Protein AF-A0A1X7TWR6-F1 (afdb_monomer_lite)

Foldseek 3Di:
DDDDDDDPPPPADDDDDFPQWEWDWDQDPVGIWIWIAEHPPGQWIWIADPVVRHIDTDDDDDCLRRFFGNWYWDWDPPDPQWIWTWIAAGDDDHHDIDIDID

Organism: Amphimedon queenslandica (NCBI:txid400682)

InterPro domains:
  IPR011043 Galactose oxidase/kelch, beta-propeller [SSF50965] (12-92)
  IPR015915 Kelch-type beta-propeller [G3DSA:2.120.10.80] (2-101)

Sequence (102 aa):
NCLKLSNPGGSVQWPKGRFAHSSVLINTSSGPHLLVVNGIGTSDIWIFNIKNKSWKELFYVPNNVTNRRYHSLSLWSVTPTTNWIVVFGGNMSYTDTAVIEL

Structure (mmCIF, N/CA/C/O backbone):
data_AF-A0A1X7TWR6-F1
#
_entry.id   AF-A0A1X7TWR6-F1
#
loop_
_atom_site.group_PDB
_atom_site.id
_atom_site.type_symbol
_atom_site.label_atom_id
_atom_site.label_alt_id
_atom_site.label_comp_id
_atom_site.label_asym_id
_atom_site.label_entity_id
_atom_site.label_seq_id
_atom_site.pdbx_PDB_ins_code
_atom_site.Cartn_x
_atom_site.Cartn_y
_atom_site.Cartn_z
_atom_site.occupancy
_atom_site.B_iso_or_equiv
_atom_site.auth_seq_id
_atom_site.auth_comp_id
_atom_site.auth_asym_id
_atom_site.auth_atom_id
_atom_site.pdbx_PDB_model_num
ATOM 1 N N . ASN A 1 1 ? -5.394 23.700 3.511 1.00 70.88 1 ASN A N 1
ATOM 2 C CA . ASN A 1 1 ? -4.304 23.321 4.441 1.00 70.88 1 ASN A CA 1
ATOM 3 C C . ASN A 1 1 ? -3.824 21.914 4.120 1.00 70.88 1 ASN A C 1
ATOM 5 O O . ASN A 1 1 ? -4.633 21.000 4.167 1.00 70.88 1 ASN A O 1
ATOM 9 N N . CYS A 1 2 ? -2.552 21.745 3.746 1.00 76.12 2 CYS A N 1
ATOM 10 C CA . CYS A 1 2 ? -1.932 20.441 3.479 1.00 76.12 2 CYS A CA 1
ATOM 11 C C . CYS A 1 2 ? -0.990 20.091 4.640 1.00 76.12 2 CYS A C 1
ATOM 13 O O . CYS A 1 2 ? -0.143 20.907 5.002 1.00 76.12 2 CYS A O 1
ATOM 15 N N . LEU A 1 3 ? -1.153 18.909 5.241 1.00 81.12 3 LEU A N 1
ATOM 16 C CA . LEU A 1 3 ? -0.289 18.416 6.315 1.00 81.12 3 LEU A CA 1
ATOM 17 C C . LEU A 1 3 ? 0.795 17.522 5.714 1.00 81.12 3 LEU A C 1
ATOM 19 O O . LEU A 1 3 ? 0.505 16.441 5.205 1.00 81.12 3 LEU A O 1
ATOM 23 N N . LYS A 1 4 ? 2.054 17.959 5.796 1.00 79.88 4 LYS A N 1
ATOM 24 C CA . LYS A 1 4 ? 3.203 17.138 5.410 1.00 79.88 4 LYS A CA 1
ATOM 25 C C . LYS A 1 4 ? 3.629 16.272 6.594 1.00 79.88 4 LYS A C 1
ATOM 27 O O . LYS A 1 4 ? 3.941 16.791 7.662 1.00 79.88 4 LYS A O 1
ATOM 32 N N . LEU A 1 5 ? 3.674 14.959 6.392 1.00 80.25 5 LEU A N 1
ATOM 33 C CA . LEU A 1 5 ? 4.342 14.042 7.311 1.00 80.25 5 LEU A CA 1
ATOM 34 C C . LEU A 1 5 ? 5.835 14.037 6.969 1.00 80.25 5 LEU A C 1
ATOM 36 O O . LEU A 1 5 ? 6.219 13.652 5.864 1.00 80.25 5 LEU A O 1
ATOM 40 N N . SER A 1 6 ? 6.674 14.523 7.881 1.00 74.19 6 SER A N 1
ATOM 41 C CA . SER A 1 6 ? 8.124 14.550 7.680 1.00 74.19 6 SER A CA 1
ATOM 42 C C . SER A 1 6 ? 8.684 13.128 7.693 1.00 74.19 6 SER A C 1
ATOM 44 O O . SER A 1 6 ? 8.455 12.392 8.648 1.00 74.19 6 SER A O 1
ATOM 46 N N . ASN A 1 7 ? 9.431 12.754 6.649 1.00 74.56 7 ASN A N 1
ATOM 47 C CA . ASN A 1 7 ? 10.242 11.538 6.659 1.00 74.56 7 ASN A CA 1
ATOM 48 C C . ASN A 1 7 ? 11.393 11.756 7.659 1.00 74.56 7 ASN A C 1
ATOM 50 O O . ASN A 1 7 ? 12.210 12.648 7.419 1.00 74.56 7 ASN A O 1
ATOM 54 N N . PRO A 1 8 ? 11.464 10.994 8.763 1.00 70.06 8 PRO A N 1
ATOM 55 C CA . PRO A 1 8 ? 12.431 11.230 9.830 1.00 70.06 8 PRO A CA 1
ATOM 56 C C . PRO A 1 8 ? 13.866 10.836 9.451 1.00 70.06 8 PRO A C 1
ATOM 58 O O . PRO A 1 8 ? 14.774 11.103 10.228 1.00 70.06 8 PRO A O 1
ATOM 61 N N . GLY A 1 9 ? 14.078 10.233 8.271 1.00 63.28 9 GLY A N 1
ATOM 62 C CA . GLY A 1 9 ? 15.397 9.919 7.723 1.00 63.28 9 GLY A CA 1
ATOM 63 C C . GLY A 1 9 ? 16.156 8.882 8.552 1.00 63.28 9 GLY A C 1
ATOM 64 O O . GLY A 1 9 ? 16.752 9.217 9.567 1.00 63.28 9 GLY A O 1
ATOM 65 N N . GLY A 1 10 ? 16.152 7.616 8.120 1.00 63.97 10 GLY A N 1
ATOM 66 C CA . GLY A 1 10 ? 16.995 6.523 8.646 1.00 63.97 10 GLY A CA 1
ATOM 67 C C . GLY A 1 10 ? 16.762 6.085 10.103 1.00 63.97 10 GLY A C 1
ATOM 68 O O . GLY A 1 10 ? 17.085 4.956 10.452 1.00 63.97 10 GLY A O 1
ATOM 69 N N . SER A 1 11 ? 16.175 6.941 10.939 1.00 67.94 11 SER A N 1
ATOM 70 C CA . SER A 1 11 ? 15.900 6.724 12.364 1.00 67.94 11 SER A CA 1
ATOM 71 C C . SER A 1 11 ? 14.617 5.928 12.620 1.00 67.94 11 SER A C 1
ATOM 73 O O . SER A 1 11 ? 14.448 5.352 13.692 1.00 67.94 11 SER A O 1
ATOM 75 N N . VAL A 1 12 ? 13.718 5.863 11.633 1.00 78.19 12 VAL A N 1
ATOM 76 C CA . VAL A 1 12 ? 12.463 5.103 11.679 1.00 78.19 12 VAL A CA 1
ATOM 77 C C . VAL A 1 12 ? 12.279 4.381 10.347 1.00 78.19 12 VAL A C 1
ATOM 79 O O . VAL A 1 12 ? 12.680 4.889 9.299 1.00 78.19 12 VAL A O 1
ATOM 82 N N . GLN A 1 13 ? 11.661 3.200 10.393 1.00 84.50 13 GLN A N 1
ATOM 83 C CA . GLN A 1 13 ? 11.231 2.462 9.205 1.00 84.50 13 GLN A CA 1
ATOM 84 C C . GLN A 1 13 ? 10.397 3.371 8.291 1.00 84.50 13 GLN A C 1
ATOM 86 O O . GLN A 1 13 ? 9.432 3.994 8.739 1.00 84.50 13 GLN A O 1
ATOM 91 N N . TRP A 1 14 ? 10.789 3.470 7.020 1.00 89.69 14 TRP A N 1
ATOM 92 C CA . TRP A 1 14 ? 10.137 4.333 6.039 1.00 89.69 14 TRP A CA 1
ATOM 93 C C . TRP A 1 14 ? 10.278 3.747 4.629 1.00 89.69 14 TRP A C 1
ATOM 95 O O . TRP A 1 14 ? 11.384 3.337 4.258 1.00 89.69 14 TRP A O 1
ATOM 105 N N . PRO A 1 15 ? 9.212 3.741 3.808 1.00 90.19 15 PRO A N 1
ATOM 106 C CA . PRO A 1 15 ? 9.308 3.261 2.438 1.00 90.19 15 PRO A CA 1
ATOM 107 C C . PRO A 1 15 ? 10.269 4.125 1.622 1.00 90.19 15 PRO A C 1
ATOM 109 O O . PRO A 1 15 ? 10.200 5.355 1.635 1.00 90.19 15 PRO A O 1
ATOM 112 N N . LYS A 1 16 ? 11.129 3.483 0.827 1.00 88.12 16 LYS A N 1
ATOM 113 C CA . LYS A 1 16 ? 11.931 4.190 -0.182 1.00 88.12 16 LYS A CA 1
ATOM 114 C C . LYS A 1 16 ? 11.024 4.984 -1.132 1.00 88.12 16 LYS A C 1
ATOM 116 O O . LYS A 1 16 ? 9.891 4.569 -1.407 1.00 88.12 16 LYS A O 1
ATOM 121 N N . GLY A 1 17 ? 11.543 6.104 -1.645 1.00 87.25 17 GLY A N 1
ATOM 122 C CA . GLY A 1 17 ? 10.876 6.886 -2.690 1.00 87.25 17 GLY A CA 1
ATOM 123 C C . GLY A 1 17 ? 10.532 6.001 -3.891 1.00 87.25 17 GLY A C 1
ATOM 124 O O . GLY A 1 17 ? 11.344 5.173 -4.296 1.00 87.25 17 GLY A O 1
ATOM 125 N N . ARG A 1 18 ? 9.310 6.137 -4.416 1.00 89.88 18 ARG A N 1
ATOM 126 C CA . ARG A 1 18 ? 8.739 5.217 -5.411 1.00 89.88 18 ARG A CA 1
ATOM 127 C C . ARG A 1 18 ? 7.709 5.905 -6.301 1.00 89.88 18 ARG A C 1
ATOM 129 O O . ARG A 1 18 ? 7.068 6.868 -5.889 1.00 89.88 18 ARG A O 1
ATOM 136 N N . PHE A 1 19 ? 7.496 5.349 -7.488 1.00 91.31 19 PHE A N 1
ATOM 137 C CA . PHE A 1 19 ? 6.442 5.737 -8.430 1.00 91.31 19 PHE A CA 1
ATOM 138 C C . PHE A 1 19 ? 5.799 4.486 -9.041 1.00 91.31 19 PHE A C 1
ATOM 140 O O . PHE A 1 19 ? 6.318 3.382 -8.869 1.00 91.31 19 PHE A O 1
ATOM 147 N N . ALA A 1 20 ? 4.657 4.652 -9.719 1.00 93.38 20 ALA A N 1
ATOM 148 C CA . ALA A 1 20 ? 3.869 3.548 -10.288 1.00 93.38 20 ALA A CA 1
ATOM 149 C C . ALA A 1 20 ? 3.456 2.463 -9.272 1.00 93.38 20 ALA A C 1
ATOM 151 O O . ALA A 1 20 ? 3.243 1.304 -9.642 1.00 93.38 20 ALA A O 1
ATOM 152 N N . HIS A 1 21 ? 3.391 2.844 -7.995 1.00 94.44 21 HIS A N 1
ATOM 153 C CA . HIS A 1 21 ? 2.828 2.037 -6.924 1.00 94.44 21 HIS A CA 1
ATOM 154 C C . HIS A 1 21 ? 1.310 2.192 -6.914 1.00 94.44 21 HIS A C 1
ATOM 156 O O . HIS A 1 21 ? 0.779 3.145 -7.490 1.00 94.44 21 HIS A O 1
ATOM 162 N N . SER A 1 22 ? 0.635 1.304 -6.196 1.00 94.31 22 SER A N 1
ATOM 163 C CA . SER A 1 22 ? -0.759 1.509 -5.827 1.00 94.31 22 SER A CA 1
ATOM 164 C C . SER A 1 22 ? -0.935 1.513 -4.323 1.00 94.31 22 SER A C 1
ATOM 166 O O . SER A 1 22 ? -0.100 1.006 -3.571 1.00 94.31 22 SER A O 1
ATOM 168 N N . SER A 1 23 ? -2.029 2.121 -3.881 1.00 95.75 23 SER A N 1
ATOM 169 C CA . SER A 1 23 ? -2.368 2.172 -2.469 1.00 95.75 23 SER A CA 1
ATOM 170 C C . SER A 1 23 ? -3.869 2.098 -2.254 1.00 95.75 23 SER A C 1
ATOM 172 O O . SER A 1 23 ? -4.643 2.479 -3.131 1.00 95.75 23 SER A O 1
ATOM 174 N N . VAL A 1 24 ? -4.268 1.591 -1.093 1.00 96.31 24 VAL A N 1
ATOM 175 C CA . VAL A 1 24 ? -5.672 1.470 -0.706 1.00 96.31 24 VAL A CA 1
ATOM 176 C C . VAL A 1 24 ? -5.825 1.709 0.792 1.00 96.31 24 VAL A C 1
ATOM 178 O O . VAL A 1 24 ? -4.968 1.324 1.591 1.00 96.31 24 VAL A O 1
ATOM 181 N N . LEU A 1 25 ? -6.909 2.381 1.177 1.00 96.06 25 LEU A N 1
ATOM 182 C CA . LEU A 1 25 ? -7.279 2.549 2.579 1.00 96.06 25 LEU A CA 1
ATOM 183 C C . LEU A 1 25 ? -7.959 1.276 3.072 1.00 96.06 25 LEU A C 1
ATOM 185 O O . LEU A 1 25 ? -8.891 0.798 2.435 1.00 96.06 25 LEU A O 1
ATOM 189 N N . ILE A 1 26 ? -7.506 0.755 4.208 1.00 93.81 26 ILE A N 1
ATOM 190 C CA . ILE A 1 26 ? -8.072 -0.428 4.858 1.00 93.81 26 ILE A CA 1
ATOM 191 C C . ILE A 1 26 ? -8.392 -0.114 6.313 1.00 93.81 26 ILE A C 1
ATOM 193 O O . ILE A 1 26 ? -7.715 0.695 6.953 1.00 93.81 26 ILE A O 1
ATOM 197 N N . ASN A 1 27 ? -9.413 -0.771 6.851 1.00 90.31 27 ASN A N 1
ATOM 198 C CA . ASN A 1 27 ? -9.722 -0.703 8.270 1.00 90.31 27 ASN A CA 1
ATOM 199 C C . ASN A 1 27 ? -9.408 -2.055 8.907 1.00 90.31 27 ASN A C 1
ATOM 201 O O . ASN A 1 27 ? -9.943 -3.077 8.491 1.00 90.31 27 ASN A O 1
ATOM 205 N N . THR A 1 28 ? -8.525 -2.054 9.898 1.00 85.44 28 THR A N 1
ATOM 206 C CA . THR A 1 28 ? -8.173 -3.243 10.679 1.00 85.44 28 THR A CA 1
ATOM 207 C C . THR A 1 28 ? -8.738 -3.104 12.089 1.00 85.44 28 THR A C 1
ATOM 209 O O . THR A 1 28 ? -9.249 -2.048 12.470 1.00 85.44 28 THR A O 1
ATOM 212 N N . SER A 1 29 ? -8.591 -4.138 12.916 1.00 85.31 29 SER A N 1
ATOM 213 C CA . SER A 1 29 ? -8.956 -4.069 14.337 1.00 85.31 29 SER A CA 1
ATOM 214 C C . SER A 1 29 ? -8.228 -2.952 15.106 1.00 85.31 29 SER A C 1
ATOM 216 O O . SER A 1 29 ? -8.766 -2.429 16.079 1.00 85.31 29 SER A O 1
ATOM 218 N N . SER A 1 30 ? -7.039 -2.524 14.662 1.00 87.75 30 SER A N 1
ATOM 219 C CA . SER A 1 30 ? -6.298 -1.401 15.258 1.00 87.75 30 SER A CA 1
ATOM 220 C C . SER A 1 30 ? -6.669 -0.029 14.662 1.00 87.75 30 SER A C 1
ATOM 222 O O . SER A 1 30 ? -6.289 1.021 15.200 1.00 87.75 30 SER A O 1
ATOM 224 N N . GLY A 1 31 ? -7.487 -0.004 13.606 1.00 91.75 31 GLY A N 1
ATOM 225 C CA . GLY A 1 31 ? -8.067 1.195 13.002 1.00 91.75 31 GLY A CA 1
ATOM 226 C C . GLY A 1 31 ? -7.667 1.413 11.537 1.00 91.75 31 GLY A C 1
ATOM 227 O O . GLY A 1 31 ? -7.335 0.456 10.834 1.00 91.75 31 GLY A O 1
ATOM 228 N N . PRO A 1 32 ? -7.694 2.671 11.055 1.00 95.12 32 PRO A N 1
ATOM 229 C CA . PRO A 1 32 ? -7.478 2.977 9.649 1.00 95.12 32 PRO A CA 1
ATOM 230 C C . PRO A 1 32 ? -5.990 2.932 9.288 1.00 95.12 32 PRO A C 1
ATOM 232 O O . PRO A 1 32 ? -5.137 3.508 9.975 1.00 95.12 32 PRO A O 1
ATOM 235 N N . HIS A 1 33 ? -5.697 2.268 8.177 1.00 95.62 33 HIS A N 1
ATOM 236 C CA . HIS A 1 33 ? -4.362 2.125 7.621 1.00 95.62 33 HIS A CA 1
ATOM 237 C C . HIS A 1 33 ? -4.370 2.420 6.119 1.00 95.62 33 HIS A C 1
ATOM 239 O O . HIS A 1 33 ? -5.378 2.234 5.441 1.00 95.62 33 HIS A O 1
ATOM 245 N N . LEU A 1 34 ? -3.228 2.851 5.593 1.00 96.00 34 LEU A N 1
ATOM 246 C CA . LEU A 1 34 ? -2.967 2.906 4.159 1.00 96.00 34 LEU A CA 1
ATOM 247 C C . LEU A 1 34 ? -2.010 1.768 3.811 1.00 96.00 34 LEU A C 1
ATOM 249 O O . LEU A 1 34 ? -0.879 1.744 4.297 1.00 96.00 34 LEU A O 1
ATOM 253 N N . LEU A 1 35 ? -2.459 0.837 2.978 1.00 94.88 35 LEU A N 1
ATOM 254 C CA . LEU A 1 35 ? -1.598 -0.182 2.395 1.00 94.88 35 LEU A CA 1
ATOM 255 C C . LEU A 1 35 ? -0.997 0.368 1.104 1.00 94.88 35 LEU A C 1
ATOM 257 O O . LEU A 1 35 ? -1.729 0.852 0.244 1.00 94.88 35 LEU A O 1
ATOM 261 N N . VAL A 1 36 ? 0.320 0.276 0.962 1.00 94.75 36 VAL A N 1
ATOM 262 C CA . VAL A 1 36 ? 1.063 0.649 -0.241 1.00 94.75 36 VAL A CA 1
ATOM 263 C C . VAL A 1 36 ? 1.743 -0.590 -0.786 1.00 94.75 36 VAL A C 1
ATOM 265 O O . VAL A 1 36 ? 2.550 -1.218 -0.098 1.00 94.75 36 VAL A O 1
ATOM 268 N N . VAL A 1 37 ? 1.423 -0.924 -2.033 1.00 92.31 37 VAL A N 1
ATOM 269 C CA . VAL A 1 37 ? 1.968 -2.095 -2.708 1.00 92.31 37 VAL A CA 1
ATOM 270 C C . VAL A 1 37 ? 2.899 -1.659 -3.819 1.00 92.31 37 VAL A C 1
ATOM 272 O O . VAL A 1 37 ? 2.508 -0.991 -4.782 1.00 92.31 37 VAL A O 1
ATOM 275 N N . ASN A 1 38 ? 4.137 -2.121 -3.680 1.00 87.75 38 ASN A N 1
ATOM 276 C CA . ASN A 1 38 ? 5.136 -2.141 -4.723 1.00 87.75 38 ASN A CA 1
ATOM 277 C C . ASN A 1 38 ? 5.472 -0.760 -5.325 1.00 87.75 38 ASN A C 1
ATOM 279 O O . ASN A 1 38 ? 5.366 0.271 -4.655 1.00 87.75 38 ASN A O 1
ATOM 283 N N . GLY A 1 39 ? 5.948 -0.756 -6.572 1.00 87.56 39 GLY A N 1
ATOM 284 C CA . GLY A 1 39 ? 6.371 0.404 -7.343 1.00 87.56 39 GLY A CA 1
ATOM 285 C C . GLY A 1 39 ? 7.501 0.036 -8.304 1.00 87.56 39 GLY A C 1
ATOM 286 O O . GLY A 1 39 ? 7.975 -1.102 -8.356 1.00 87.56 39 GLY A O 1
ATOM 287 N N . ILE A 1 40 ? 7.959 0.997 -9.104 1.00 88.12 40 ILE A N 1
ATOM 288 C CA . ILE A 1 40 ? 9.190 0.799 -9.876 1.00 88.12 40 ILE A CA 1
ATOM 289 C C . ILE A 1 40 ? 10.386 0.780 -8.929 1.00 88.12 40 ILE A C 1
ATOM 291 O O . ILE A 1 40 ? 10.544 1.681 -8.110 1.00 88.12 40 ILE A O 1
ATOM 295 N N . GLY A 1 41 ? 11.244 -0.234 -9.073 1.00 81.88 41 GLY A N 1
ATOM 296 C CA . GLY A 1 41 ? 12.469 -0.368 -8.281 1.00 81.88 41 GLY A CA 1
ATOM 297 C C . GLY A 1 41 ? 12.253 -0.902 -6.864 1.00 81.88 41 GLY A C 1
ATOM 298 O O . GLY A 1 41 ? 13.210 -0.955 -6.095 1.00 81.88 41 GLY A O 1
ATOM 299 N N . THR A 1 42 ? 11.032 -1.317 -6.521 1.00 86.94 42 THR A N 1
ATOM 300 C CA . THR A 1 42 ? 10.740 -2.005 -5.262 1.00 86.94 42 THR A CA 1
ATOM 301 C C . THR A 1 42 ? 9.983 -3.311 -5.523 1.00 86.94 42 THR A C 1
ATOM 303 O O . THR A 1 42 ? 9.599 -3.586 -6.662 1.00 86.94 42 THR A O 1
ATOM 306 N N . SER A 1 43 ? 9.888 -4.146 -4.487 1.00 85.12 43 SER A N 1
ATOM 307 C CA . SER A 1 43 ? 9.106 -5.396 -4.415 1.00 85.12 43 SER A CA 1
ATOM 308 C C . SER A 1 43 ? 8.486 -5.566 -3.021 1.00 85.12 43 SER A C 1
ATOM 310 O O . SER A 1 43 ? 8.149 -6.670 -2.600 1.00 85.12 43 SER A O 1
ATOM 312 N N . ASP A 1 44 ? 8.425 -4.465 -2.273 1.00 89.94 44 ASP A N 1
ATOM 313 C CA . ASP A 1 44 ? 8.063 -4.384 -0.866 1.00 89.94 44 ASP A CA 1
ATOM 314 C C . ASP A 1 44 ? 6.611 -3.928 -0.696 1.00 89.94 44 ASP A C 1
ATOM 316 O O . ASP A 1 44 ? 5.987 -3.338 -1.590 1.00 89.94 44 ASP A O 1
ATOM 320 N N . ILE A 1 45 ? 6.067 -4.196 0.486 1.00 92.12 45 ILE A N 1
ATOM 321 C CA . ILE A 1 45 ? 4.736 -3.752 0.877 1.00 92.12 45 ILE A CA 1
ATOM 322 C C . ILE A 1 45 ? 4.838 -3.049 2.209 1.00 92.12 45 ILE A C 1
ATOM 324 O O . ILE A 1 45 ? 5.497 -3.509 3.137 1.00 92.12 45 ILE A O 1
ATOM 328 N N . TRP A 1 46 ? 4.148 -1.923 2.293 1.00 94.31 46 TRP A N 1
ATOM 329 C CA . TRP A 1 46 ? 4.189 -1.054 3.447 1.00 94.31 46 TRP A CA 1
ATOM 330 C C . TRP A 1 46 ? 2.783 -0.775 3.935 1.00 94.31 46 TRP A C 1
ATOM 332 O O . TRP A 1 46 ? 1.881 -0.512 3.144 1.00 94.31 46 TRP A O 1
ATOM 342 N N . ILE A 1 47 ? 2.606 -0.787 5.249 1.00 94.44 47 ILE A N 1
ATOM 343 C CA . ILE A 1 47 ? 1.382 -0.336 5.892 1.00 94.44 47 ILE A CA 1
ATOM 344 C C . ILE A 1 47 ? 1.684 0.911 6.718 1.00 94.44 47 ILE A C 1
ATOM 346 O O . ILE A 1 47 ? 2.600 0.931 7.543 1.00 94.44 47 ILE A O 1
ATOM 350 N N . PHE A 1 48 ? 0.922 1.969 6.472 1.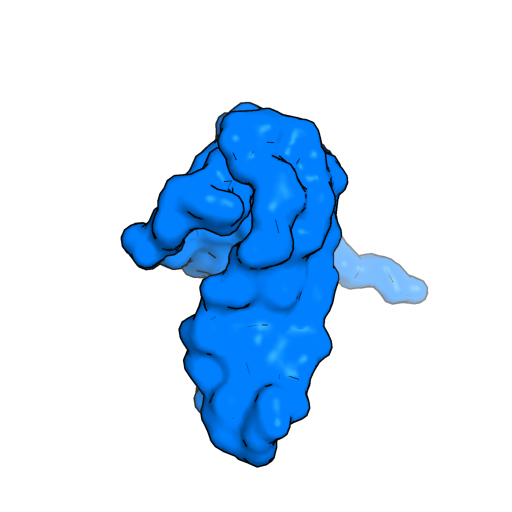00 94.50 48 PHE A N 1
ATOM 351 C CA . PHE A 1 48 ? 0.958 3.196 7.252 1.00 94.50 48 PHE A CA 1
ATOM 352 C C . PHE A 1 48 ? -0.220 3.213 8.208 1.00 94.50 48 PHE A C 1
ATOM 354 O O . PHE A 1 48 ? -1.373 3.158 7.779 1.00 94.50 48 PHE A O 1
ATOM 361 N N . ASN A 1 49 ? 0.054 3.306 9.502 1.00 93.94 49 ASN A N 1
ATOM 362 C CA . ASN A 1 49 ? -0.985 3.494 10.496 1.00 93.94 49 ASN A CA 1
ATOM 363 C C . ASN A 1 49 ? -1.281 4.993 10.637 1.00 93.94 49 ASN A C 1
ATOM 365 O O . ASN A 1 49 ? -0.425 5.804 10.989 1.00 93.94 49 ASN A O 1
ATOM 369 N N . ILE A 1 50 ? -2.526 5.367 10.338 1.00 93.44 50 ILE A N 1
ATOM 370 C CA . ILE A 1 50 ? -2.931 6.775 10.243 1.00 93.44 50 ILE A CA 1
ATOM 371 C C . ILE A 1 50 ? -2.995 7.433 11.626 1.00 93.44 50 ILE A C 1
ATOM 373 O O . ILE A 1 50 ? -2.703 8.622 11.757 1.00 93.44 50 ILE A O 1
ATOM 377 N N . LYS A 1 51 ? -3.344 6.669 12.670 1.00 91.00 51 LYS A N 1
ATOM 378 C CA . LYS A 1 51 ? -3.470 7.184 14.040 1.00 91.00 51 LYS A CA 1
ATOM 379 C C . LYS A 1 51 ? -2.107 7.534 14.632 1.00 91.00 51 LYS A C 1
ATOM 381 O O . LYS A 1 51 ? -1.932 8.627 15.162 1.00 91.00 51 LYS A O 1
ATOM 386 N N . ASN A 1 52 ? -1.153 6.611 14.548 1.00 89.50 52 ASN A N 1
ATOM 387 C CA . ASN A 1 52 ? 0.177 6.772 15.144 1.00 89.50 52 ASN A CA 1
ATOM 388 C C . ASN A 1 52 ? 1.203 7.400 14.181 1.00 89.50 52 ASN A C 1
ATOM 390 O O . ASN A 1 52 ? 2.314 7.715 14.601 1.00 89.50 52 ASN A O 1
ATOM 394 N N . LYS A 1 53 ? 0.830 7.592 12.909 1.00 89.38 53 LYS A N 1
ATOM 395 C CA . LYS A 1 53 ? 1.670 8.150 11.845 1.00 89.38 53 LYS A CA 1
ATOM 396 C C . LYS A 1 53 ? 2.978 7.379 11.639 1.00 89.38 53 LYS A C 1
ATOM 398 O O . LYS A 1 53 ? 4.009 7.988 11.352 1.00 89.38 53 LYS A O 1
ATOM 403 N N . SER A 1 54 ? 2.944 6.053 11.768 1.00 89.94 54 SER A N 1
ATOM 404 C CA . SER A 1 54 ? 4.115 5.196 11.583 1.00 89.94 54 SER A CA 1
ATOM 405 C C . SER A 1 54 ? 3.960 4.221 10.419 1.00 89.94 54 SER A C 1
ATOM 407 O O . SER A 1 54 ? 2.859 3.800 10.059 1.00 89.94 54 SER A O 1
ATOM 409 N N . TRP A 1 55 ? 5.099 3.874 9.822 1.00 93.12 55 TRP A N 1
ATOM 410 C CA . TRP A 1 55 ? 5.207 2.884 8.761 1.00 93.12 55 TRP A CA 1
ATOM 411 C C . TRP A 1 55 ? 5.714 1.556 9.308 1.00 93.12 55 TRP A C 1
ATOM 413 O O . TRP A 1 55 ? 6.557 1.513 10.206 1.00 93.12 55 TRP A O 1
ATOM 423 N N . LYS A 1 56 ? 5.233 0.468 8.712 1.00 92.50 56 LYS A N 1
ATOM 424 C CA . LYS A 1 56 ? 5.740 -0.883 8.931 1.00 92.50 56 LYS A CA 1
ATOM 425 C C . LYS A 1 56 ? 5.812 -1.617 7.597 1.00 92.50 56 LYS A C 1
ATOM 427 O O . LYS A 1 56 ? 4.849 -1.594 6.833 1.00 92.50 56 LYS A O 1
ATOM 432 N N . GLU A 1 57 ? 6.938 -2.264 7.328 1.00 92.88 57 GLU A N 1
ATOM 433 C CA . GLU A 1 57 ? 7.063 -3.177 6.193 1.00 92.88 57 GLU A CA 1
ATOM 434 C C . GLU A 1 57 ? 6.338 -4.494 6.507 1.00 92.88 57 GLU A C 1
ATOM 436 O O . GLU A 1 57 ? 6.391 -5.000 7.634 1.00 92.88 57 GLU A O 1
ATOM 441 N N . LEU A 1 58 ? 5.620 -5.025 5.521 1.00 90.88 58 LEU A N 1
ATOM 442 C CA . LEU A 1 58 ? 4.971 -6.328 5.590 1.00 90.88 58 LEU A CA 1
ATOM 443 C C . LEU A 1 58 ? 5.804 -7.351 4.817 1.00 90.88 58 LEU A C 1
ATOM 445 O O . LEU A 1 58 ? 6.212 -7.107 3.684 1.00 90.88 58 LEU A O 1
ATOM 449 N N . PHE A 1 59 ? 6.015 -8.514 5.429 1.00 85.75 59 PHE A N 1
ATOM 450 C CA . PHE A 1 59 ? 6.752 -9.629 4.838 1.00 85.75 59 PHE A CA 1
ATOM 451 C C . PHE A 1 59 ? 5.786 -10.709 4.329 1.00 85.75 59 PHE A C 1
ATOM 453 O O . PHE A 1 59 ? 4.646 -10.781 4.783 1.00 85.75 59 PHE A O 1
ATOM 460 N N . TYR A 1 60 ? 6.270 -11.575 3.432 1.00 78.94 60 TYR A N 1
ATOM 461 C CA . TYR A 1 60 ? 5.560 -12.767 2.935 1.00 78.94 60 TYR A CA 1
ATOM 462 C C . TYR A 1 60 ? 4.305 -12.501 2.094 1.00 78.94 60 TYR A C 1
ATOM 464 O O . TYR A 1 60 ? 3.267 -13.126 2.303 1.00 78.94 60 TYR A O 1
ATOM 472 N N . VAL A 1 61 ? 4.396 -11.615 1.101 1.00 77.56 61 VAL A N 1
ATOM 473 C CA . VAL A 1 61 ? 3.296 -11.418 0.146 1.00 77.56 61 VAL A CA 1
ATOM 474 C C . VAL A 1 61 ? 3.581 -12.147 -1.172 1.00 77.56 61 VAL A C 1
ATOM 476 O O . VAL A 1 61 ? 4.710 -12.079 -1.663 1.00 77.56 61 VAL A O 1
ATOM 479 N N . PRO A 1 62 ? 2.585 -12.840 -1.758 1.00 83.19 62 PRO A N 1
ATOM 480 C CA . PRO A 1 62 ? 2.745 -13.563 -3.013 1.00 83.19 62 PRO A CA 1
ATOM 481 C C . PRO A 1 62 ? 3.324 -12.725 -4.163 1.00 83.19 62 PRO A C 1
ATOM 483 O O . PRO A 1 62 ? 2.934 -11.578 -4.391 1.00 83.19 62 PRO A O 1
ATOM 486 N N . ASN A 1 63 ? 4.202 -13.345 -4.959 1.00 83.06 63 ASN A N 1
ATOM 487 C CA . ASN A 1 63 ? 4.853 -12.706 -6.111 1.00 83.06 63 ASN A CA 1
ATOM 488 C C . ASN A 1 63 ? 3.863 -12.200 -7.170 1.00 83.06 63 ASN A C 1
ATOM 490 O O . ASN A 1 63 ? 4.154 -11.231 -7.869 1.00 83.06 63 ASN A O 1
ATOM 494 N N . ASN A 1 64 ? 2.690 -12.827 -7.293 1.00 81.06 64 ASN A N 1
ATOM 495 C CA . ASN A 1 64 ? 1.646 -12.386 -8.221 1.00 81.06 64 ASN A CA 1
ATOM 496 C C . ASN A 1 64 ? 1.014 -11.037 -7.824 1.00 81.06 64 ASN A C 1
ATOM 498 O O . ASN A 1 64 ? 0.383 -10.410 -8.673 1.00 81.06 64 ASN A O 1
ATOM 502 N N . VAL A 1 65 ? 1.215 -10.580 -6.583 1.00 83.75 65 VAL A N 1
ATOM 503 C CA . VAL A 1 65 ? 0.852 -9.246 -6.082 1.00 83.75 65 VAL A CA 1
ATOM 504 C C . VAL A 1 65 ? 2.053 -8.302 -6.157 1.00 83.75 65 VAL A C 1
ATOM 506 O O . VAL A 1 65 ? 1.936 -7.182 -6.650 1.00 83.75 65 VAL A O 1
ATOM 509 N N . THR A 1 66 ? 3.222 -8.743 -5.684 1.00 80.50 66 THR A N 1
ATOM 510 C CA . THR A 1 66 ? 4.404 -7.879 -5.514 1.00 80.50 66 THR A CA 1
ATOM 511 C C . THR A 1 66 ? 5.232 -7.683 -6.779 1.00 80.50 66 THR A C 1
ATOM 513 O O . THR A 1 66 ? 6.034 -6.760 -6.825 1.00 80.50 66 THR A O 1
ATOM 516 N N . ASN A 1 67 ? 5.056 -8.481 -7.835 1.00 83.12 67 ASN A N 1
ATOM 517 C CA . ASN A 1 67 ? 5.815 -8.336 -9.082 1.00 83.12 67 ASN A CA 1
ATOM 518 C C . ASN A 1 67 ? 5.002 -7.639 -10.191 1.00 83.12 67 ASN A C 1
ATOM 520 O O . ASN A 1 67 ? 4.894 -8.141 -11.311 1.00 83.12 67 ASN A O 1
ATOM 524 N N . ARG A 1 68 ? 4.391 -6.487 -9.869 1.00 86.50 68 ARG A N 1
ATOM 525 C CA . ARG A 1 68 ? 3.588 -5.669 -10.803 1.00 86.50 68 ARG A CA 1
ATOM 526 C C . ARG A 1 68 ? 3.790 -4.173 -10.617 1.00 86.50 68 ARG A C 1
ATOM 528 O O . ARG A 1 68 ? 3.774 -3.678 -9.496 1.00 86.50 68 ARG A O 1
ATOM 535 N N . ARG A 1 69 ? 3.875 -3.410 -11.704 1.00 88.12 69 ARG A N 1
ATOM 536 C CA . ARG A 1 69 ? 3.970 -1.932 -11.684 1.00 88.12 69 ARG A CA 1
ATOM 537 C C . ARG A 1 69 ? 2.816 -1.332 -12.472 1.00 88.12 69 ARG A C 1
ATOM 539 O O . ARG A 1 69 ? 2.270 -2.029 -13.313 1.00 88.12 69 ARG A O 1
ATOM 546 N N . TYR A 1 70 ? 2.440 -0.078 -12.222 1.00 91.56 70 TYR A N 1
ATOM 547 C CA . TYR A 1 70 ? 1.311 0.570 -12.922 1.00 91.56 70 TYR A CA 1
ATOM 548 C C . TYR A 1 70 ? -0.020 -0.204 -12.802 1.00 91.56 70 TYR A C 1
ATOM 550 O O . TYR A 1 70 ? -0.841 -0.189 -13.714 1.00 91.56 70 TYR A O 1
ATOM 558 N N . HIS A 1 71 ? -0.202 -0.936 -11.705 1.00 91.88 71 HIS A N 1
ATOM 559 C CA . HIS A 1 71 ? -1.426 -1.679 -11.405 1.00 91.88 71 HIS A CA 1
ATOM 560 C C . HIS A 1 71 ? -2.357 -0.823 -10.545 1.00 91.88 71 HIS A C 1
ATOM 562 O O . HIS A 1 71 ? -1.915 0.184 -9.992 1.00 91.88 71 HIS A 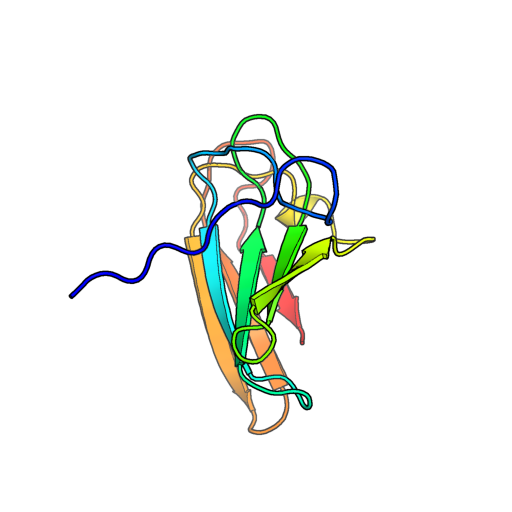O 1
ATOM 568 N N . SER A 1 72 ? -3.611 -1.242 -10.390 1.00 93.06 72 SER A N 1
ATOM 569 C CA . SER A 1 72 ? -4.578 -0.646 -9.462 1.00 93.06 72 SER A CA 1
ATOM 570 C C . SER A 1 72 ? -4.845 -1.559 -8.267 1.00 93.06 72 SER A C 1
ATOM 572 O O . SER A 1 72 ? -4.796 -2.785 -8.396 1.00 93.06 72 SER A O 1
ATOM 574 N N . LEU A 1 73 ? -5.193 -0.956 -7.128 1.00 94.81 73 LEU A N 1
ATOM 575 C CA . LEU A 1 73 ? -5.759 -1.647 -5.968 1.00 94.81 73 LEU A CA 1
ATOM 576 C C . LEU A 1 73 ? -7.162 -1.128 -5.671 1.00 94.81 73 LEU A C 1
ATOM 578 O O . LEU A 1 73 ? -7.442 0.060 -5.820 1.00 94.81 73 LEU A O 1
ATOM 582 N N . SER A 1 74 ? -8.043 -2.009 -5.214 1.00 95.62 74 SER A N 1
ATOM 583 C CA . SER A 1 74 ? -9.372 -1.648 -4.717 1.00 95.62 74 SER A CA 1
ATOM 584 C C . SER A 1 74 ? -9.732 -2.507 -3.516 1.00 95.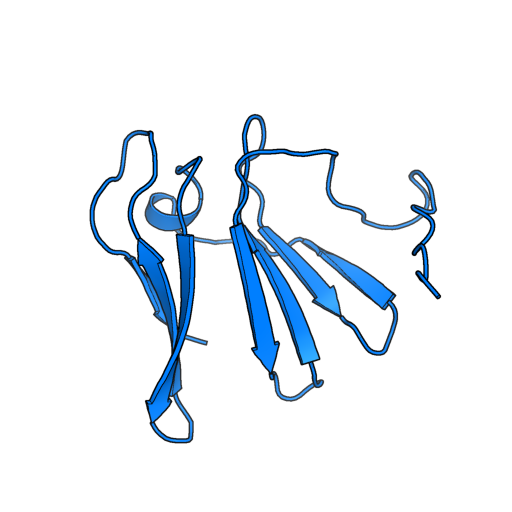62 74 SER A C 1
ATOM 586 O O . SER A 1 74 ? -9.390 -3.684 -3.478 1.00 95.62 74 SER A O 1
ATOM 588 N N . LEU A 1 75 ? -10.406 -1.916 -2.531 1.00 94.62 75 LEU A N 1
ATOM 589 C CA . LEU A 1 75 ? -10.936 -2.639 -1.379 1.00 94.62 75 LEU A CA 1
ATOM 590 C C . LEU A 1 75 ? -12.403 -2.968 -1.639 1.00 94.62 75 LEU A C 1
ATOM 592 O O . LEU A 1 75 ? -13.169 -2.091 -2.035 1.00 94.62 75 LEU A O 1
ATOM 596 N N . TRP A 1 76 ? -12.791 -4.208 -1.373 1.00 95.00 76 TRP A N 1
ATOM 597 C CA . TRP A 1 76 ? -14.172 -4.655 -1.453 1.00 95.00 76 TRP A CA 1
ATOM 598 C C . TRP A 1 76 ? -1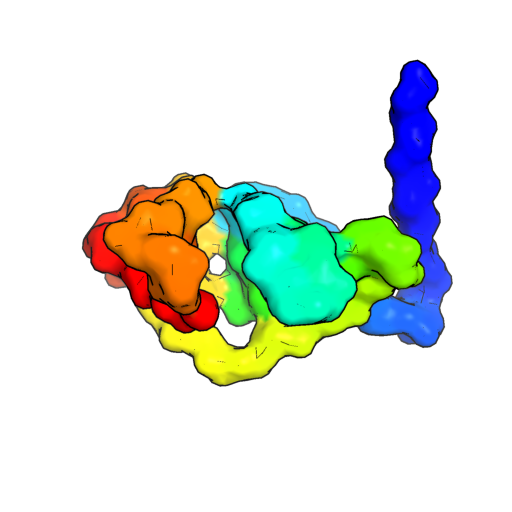4.532 -5.514 -0.244 1.00 95.00 76 TRP A C 1
ATOM 600 O O . TRP A 1 76 ? -13.842 -6.484 0.061 1.00 95.00 76 TRP A O 1
ATOM 610 N N . SER A 1 77 ? -15.626 -5.182 0.436 1.00 93.19 77 SER A N 1
ATOM 611 C CA . SER A 1 77 ? -16.175 -6.023 1.502 1.00 93.19 77 SER A CA 1
ATOM 612 C C . SER A 1 77 ? -17.055 -7.098 0.875 1.00 93.19 77 SER A C 1
ATOM 614 O O . SER A 1 77 ? -18.179 -6.826 0.460 1.00 93.19 77 SER A O 1
ATOM 616 N N . VAL A 1 78 ? -16.533 -8.321 0.782 1.00 93.69 78 VAL A N 1
ATOM 617 C CA . VAL A 1 78 ? -17.292 -9.472 0.266 1.00 93.69 78 VAL A CA 1
ATOM 618 C C . VAL A 1 78 ? -18.384 -9.859 1.254 1.00 93.69 78 VAL A C 1
ATOM 620 O O . VAL A 1 78 ? -19.507 -10.170 0.865 1.00 93.69 78 VAL A O 1
ATOM 623 N N . THR A 1 79 ? -18.050 -9.809 2.541 1.00 93.50 79 THR A N 1
ATOM 624 C CA . THR A 1 79 ? -18.965 -10.027 3.662 1.00 93.50 79 THR A CA 1
ATOM 625 C C . THR A 1 79 ? -18.687 -8.976 4.746 1.00 93.50 79 THR A C 1
ATOM 627 O O . THR A 1 79 ? -17.694 -8.249 4.652 1.00 93.50 79 THR A O 1
ATOM 630 N N . PRO A 1 80 ? -19.504 -8.892 5.812 1.00 89.62 80 PRO A N 1
ATOM 631 C CA . PRO A 1 80 ? -19.216 -8.007 6.942 1.00 89.62 80 PRO A CA 1
ATOM 632 C C . PRO A 1 80 ? -17.871 -8.274 7.642 1.00 89.62 80 PRO A C 1
ATOM 634 O O . PRO A 1 80 ? -17.363 -7.387 8.324 1.00 89.62 80 PRO A O 1
ATOM 637 N N . THR A 1 81 ? -17.301 -9.477 7.500 1.00 87.50 81 THR A N 1
ATOM 638 C CA . THR A 1 81 ? -16.052 -9.886 8.169 1.00 87.50 81 THR A CA 1
ATOM 639 C C . THR A 1 81 ? -14.904 -10.173 7.211 1.00 87.50 81 THR A C 1
ATOM 641 O O . THR A 1 81 ? -13.775 -10.299 7.667 1.00 87.50 81 THR A O 1
ATOM 644 N N . THR A 1 82 ? -15.171 -10.271 5.909 1.00 89.75 82 THR A N 1
ATOM 645 C CA . THR A 1 82 ? -14.180 -10.643 4.896 1.00 89.75 82 THR A CA 1
ATOM 646 C C . THR A 1 82 ? -14.010 -9.504 3.905 1.00 89.75 82 THR A C 1
ATOM 648 O O . THR A 1 82 ? -14.939 -9.157 3.168 1.00 89.75 82 THR A O 1
ATOM 651 N N . ASN A 1 83 ? -12.802 -8.944 3.861 1.00 90.81 83 ASN A N 1
ATOM 652 C CA . ASN A 1 83 ? -12.441 -7.905 2.908 1.00 90.81 83 ASN A CA 1
ATOM 653 C C . ASN A 1 83 ? -11.429 -8.438 1.901 1.00 90.81 83 ASN A C 1
ATOM 655 O O . ASN A 1 83 ? -10.4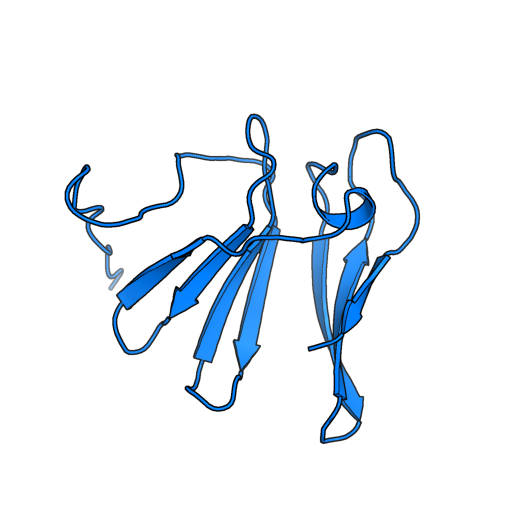73 -9.125 2.252 1.00 90.81 83 ASN A O 1
ATOM 659 N N . TRP A 1 84 ? -11.631 -8.068 0.646 1.00 93.75 84 TRP A N 1
ATOM 660 C CA . TRP A 1 84 ? -10.727 -8.349 -0.451 1.00 93.75 84 TRP A CA 1
ATOM 661 C C . TRP A 1 84 ? -10.012 -7.082 -0.873 1.00 93.75 84 TRP A C 1
ATOM 663 O O . TRP A 1 84 ? -10.637 -6.051 -1.128 1.00 93.75 84 TRP A O 1
ATOM 673 N N . ILE A 1 85 ? -8.699 -7.183 -1.022 1.00 93.88 85 ILE A N 1
ATOM 674 C CA . ILE A 1 85 ? -7.933 -6.238 -1.819 1.00 93.88 85 ILE A CA 1
ATOM 675 C C . ILE A 1 85 ? -7.803 -6.839 -3.211 1.00 93.88 85 ILE A C 1
ATOM 677 O O . ILE A 1 85 ? -7.085 -7.818 -3.416 1.00 93.88 85 ILE A O 1
ATOM 681 N N . VAL A 1 86 ? -8.505 -6.243 -4.165 1.00 94.31 86 VAL A N 1
ATOM 682 C CA . VAL A 1 86 ? -8.471 -6.625 -5.573 1.00 94.31 86 VAL A CA 1
ATOM 683 C C . VAL A 1 86 ? -7.317 -5.896 -6.251 1.00 94.31 86 VAL A C 1
ATOM 685 O O . VAL A 1 86 ? -7.233 -4.667 -6.210 1.00 94.31 86 VAL A O 1
ATOM 688 N N . VAL A 1 87 ? -6.435 -6.662 -6.886 1.00 93.31 87 VAL A N 1
ATOM 689 C CA . VAL A 1 87 ? -5.300 -6.187 -7.678 1.00 93.31 87 VAL A CA 1
ATOM 690 C C . VAL A 1 87 ? -5.613 -6.421 -9.149 1.00 93.31 87 VAL A C 1
ATOM 692 O O . VAL A 1 87 ? -5.864 -7.557 -9.556 1.00 93.31 87 VAL A O 1
ATOM 695 N N . PHE A 1 88 ? -5.575 -5.363 -9.957 1.00 92.06 88 PHE A N 1
ATOM 696 C CA . PHE A 1 88 ? -5.892 -5.454 -11.382 1.00 92.06 88 PHE A CA 1
ATOM 697 C C . PHE A 1 88 ? -4.871 -4.728 -12.262 1.00 92.06 88 PHE A C 1
ATOM 699 O O . PHE A 1 88 ? -4.331 -3.679 -11.899 1.00 92.06 88 PHE A O 1
ATOM 706 N N . GLY A 1 89 ? -4.627 -5.308 -13.439 1.00 91.12 89 GLY A N 1
ATOM 707 C CA . GLY A 1 89 ? -3.738 -4.768 -14.457 1.00 91.12 89 GLY A CA 1
ATOM 708 C C . GLY A 1 89 ? -2.269 -4.744 -14.034 1.00 91.12 89 GLY A C 1
ATOM 709 O O . GLY A 1 89 ? -1.779 -5.619 -13.310 1.00 91.12 89 GLY A O 1
ATOM 710 N N . GLY A 1 90 ? -1.577 -3.711 -14.507 1.00 89.50 90 GLY A N 1
ATOM 711 C CA . GLY A 1 90 ? -0.143 -3.537 -14.354 1.00 89.50 90 GLY A CA 1
ATOM 712 C C . GLY A 1 90 ? 0.673 -4.042 -15.538 1.00 89.50 90 GLY A C 1
ATOM 713 O O . GLY A 1 90 ? 0.177 -4.687 -16.456 1.00 89.50 90 GLY A O 1
ATOM 714 N N . ASN A 1 91 ? 1.952 -3.700 -15.508 1.00 81.94 91 ASN A N 1
ATOM 715 C CA . ASN A 1 91 ? 2.961 -4.060 -16.487 1.00 81.94 91 ASN A CA 1
ATOM 716 C C . ASN A 1 91 ? 4.048 -4.842 -15.739 1.00 81.94 91 ASN A C 1
ATOM 718 O O . ASN A 1 91 ? 4.632 -4.273 -14.812 1.00 81.94 91 ASN A O 1
ATOM 722 N N . MET A 1 92 ? 4.191 -6.141 -16.050 1.00 80.94 92 MET A N 1
ATOM 723 C CA . MET A 1 92 ? 5.246 -7.118 -15.686 1.00 80.94 92 MET A CA 1
ATOM 724 C C . MET A 1 92 ? 4.698 -8.553 -15.922 1.00 80.94 92 MET A C 1
ATOM 726 O O . MET A 1 92 ? 3.714 -8.726 -16.634 1.00 80.94 92 MET A O 1
ATOM 730 N N . SER A 1 93 ? 5.331 -9.583 -15.343 1.00 75.38 93 SER A N 1
ATOM 731 C CA . SER A 1 93 ? 5.062 -11.018 -15.557 1.00 75.38 93 SER A CA 1
ATOM 732 C C . SER A 1 93 ? 3.662 -11.518 -15.181 1.00 75.38 93 SER A C 1
ATOM 734 O O . SER A 1 93 ? 3.318 -12.634 -15.551 1.00 75.38 93 SER A O 1
ATOM 736 N N . TYR A 1 94 ? 2.874 -10.741 -14.437 1.00 73.44 94 TYR A N 1
ATOM 737 C CA . TYR A 1 94 ? 1.529 -11.129 -14.024 1.00 73.44 94 TYR A CA 1
ATOM 738 C C . TYR A 1 94 ? 0.513 -10.081 -14.482 1.00 73.44 94 TYR A C 1
ATOM 740 O O . TYR A 1 94 ? 0.622 -8.912 -14.108 1.00 73.44 94 TYR A O 1
ATOM 748 N N . THR A 1 95 ? -0.484 -10.512 -15.256 1.00 73.25 95 THR A N 1
ATOM 749 C CA . THR A 1 95 ? -1.579 -9.665 -15.766 1.00 73.25 95 THR A CA 1
ATOM 750 C C . THR A 1 95 ? -2.947 -10.060 -15.216 1.00 73.25 95 THR A C 1
ATOM 752 O O . THR A 1 95 ? -3.871 -9.252 -15.264 1.00 73.25 95 THR A O 1
ATOM 755 N N . ASP A 1 96 ? -3.073 -11.256 -14.637 1.00 87.31 96 ASP A N 1
ATOM 756 C CA . ASP A 1 96 ? -4.339 -11.773 -14.105 1.00 87.31 96 ASP A CA 1
ATOM 757 C C . ASP A 1 96 ? -4.885 -10.916 -12.963 1.00 87.31 96 ASP A C 1
ATOM 759 O O . ASP A 1 96 ? -4.138 -10.205 -12.294 1.00 87.31 96 ASP A O 1
ATOM 763 N N . THR A 1 97 ? -6.177 -11.002 -12.674 1.00 91.06 97 THR A N 1
ATOM 764 C CA . THR A 1 97 ? -6.696 -10.407 -11.434 1.00 91.06 97 THR A CA 1
ATOM 765 C C . THR A 1 97 ? -6.188 -11.219 -10.245 1.00 91.06 97 THR A C 1
ATOM 767 O O . THR A 1 97 ? -6.261 -12.446 -10.263 1.00 91.06 97 THR A O 1
ATOM 770 N N . ALA A 1 98 ? -5.671 -10.551 -9.216 1.0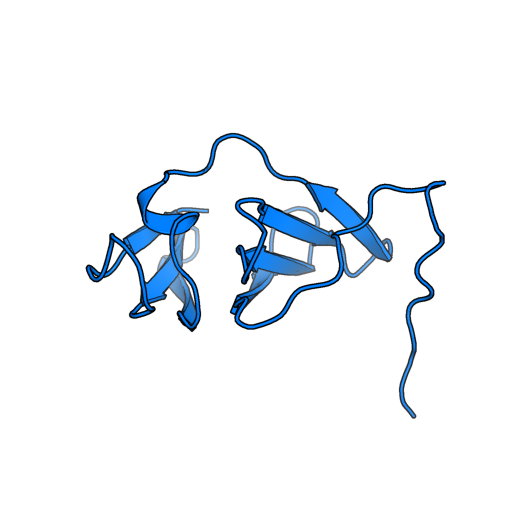0 91.19 98 ALA A N 1
ATOM 771 C CA . ALA A 1 98 ? -5.279 -11.191 -7.962 1.00 91.19 98 ALA A CA 1
ATOM 772 C C . ALA A 1 98 ? -6.082 -10.609 -6.798 1.00 91.19 98 ALA A C 1
ATOM 774 O O . ALA A 1 98 ? -6.528 -9.463 -6.848 1.00 91.19 98 ALA A O 1
ATOM 775 N N . VAL A 1 99 ? -6.261 -11.402 -5.746 1.00 91.00 99 VAL A N 1
ATOM 776 C CA . VAL A 1 99 ? -6.985 -11.000 -4.540 1.00 91.00 99 VAL A CA 1
ATOM 777 C C . VAL A 1 99 ? -6.138 -11.324 -3.318 1.00 91.00 99 VAL A C 1
ATOM 779 O O . VAL A 1 99 ? -5.533 -12.392 -3.244 1.00 91.00 99 VAL A O 1
ATOM 782 N N . ILE A 1 100 ? -6.104 -10.392 -2.369 1.00 88.06 100 ILE A N 1
ATOM 783 C CA . ILE A 1 100 ? -5.580 -10.607 -1.020 1.00 88.06 100 ILE A CA 1
ATOM 784 C C . ILE A 1 100 ? -6.769 -10.565 -0.066 1.00 88.06 100 ILE A C 1
ATOM 786 O O . ILE A 1 100 ? -7.512 -9.582 -0.060 1.00 88.06 100 ILE A O 1
ATOM 790 N N . GLU A 1 101 ? -6.942 -11.615 0.725 1.00 87.06 101 GLU A N 1
ATOM 791 C CA . GLU A 1 101 ? -7.926 -11.653 1.805 1.00 87.06 101 GLU A CA 1
ATOM 792 C C . GLU A 1 101 ? -7.298 -11.095 3.088 1.00 87.06 101 GLU A C 1
ATOM 794 O O . GLU A 1 101 ? -6.156 -11.432 3.416 1.00 87.06 101 GLU A O 1
ATOM 799 N N . LEU A 1 102 ? -8.020 -10.190 3.755 1.00 76.44 102 LEU A N 1
ATOM 800 C CA . LEU A 1 102 ? -7.624 -9.547 5.014 1.00 76.44 102 LEU A CA 1
ATOM 801 C C . LEU A 1 102 ? -8.348 -10.147 6.216 1.00 76.44 102 LEU A C 1
ATOM 803 O O . LEU A 1 102 ? -9.575 -10.365 6.092 1.00 76.44 102 LEU A O 1
#

Secondary structure (DSSP, 8-state):
---------SSS--PPP-SS-EEEEEEETTEEEEEEE--TT---EEEEETTTTEEEEEP---HHHHS-EEEEEEEEESSSS-EEEEEEEEESS--S-EEEE-

pLDDT: mean 87.5, std 7.51, range [63.28, 96.31]

Radius of gyration: 14.02 Å; chains: 1; bounding box: 36×37×32 Å